Protein AF-A0A1F9MIR0-F1 (afdb_monomer)

Nearest PDB structures (foldseek):
  2hc5-assembly1_A  TM=5.470E-0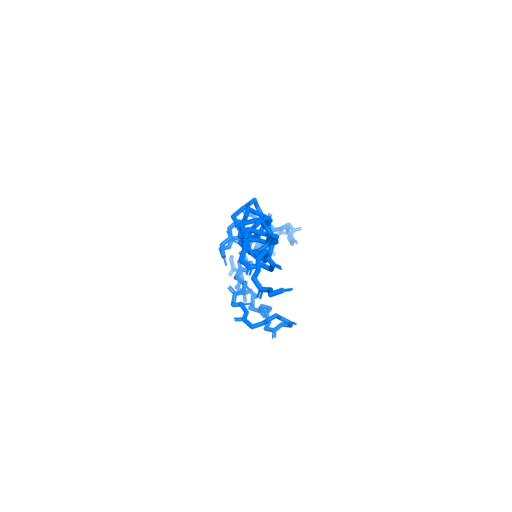1  e=6.851E-01  Bacillus subtilis
  6o8w-assembly1_P  TM=6.162E-01  e=2.898E+00  Enterococcus faecalis
  2y8f-assembly3_C  TM=6.151E-01  e=8.834E+00  Homo sapiens

pLDDT: mean 80.04, std 10.23, range [51.69, 90.75]

Solvent-accessible surface area (backbone atoms only — not comparable to full-atom values): 3162 Å² total; per-residue (Å²): 112,46,81,46,77,45,72,93,47,108,49,77,36,39,39,35,28,38,72,86,80,69,42,78,79,45,54,44,70,42,69,67,60,55,53,50,49,52,52,49,52,50,50,48,48,60,67,62,64,76,71,130

Secondary structure (DSSP, 8-state):
-EEEEE-SSSS-EEEEE-TTT--EEEEES-HHHHHHHHHHHHHHHHHHS---

Mean predicted aligned error: 7.98 Å

Radius of gyration: 15.79 Å; Cα contacts (8 Å, |Δi|>4): 49; chains: 1; bounding box: 34×16×45 Å

Structure (mmCIF, N/CA/C/O backbone):
data_AF-A0A1F9MIR0-F1
#
_entry.id   AF-A0A1F9MIR0-F1
#
loop_
_atom_site.group_PDB
_atom_site.id
_atom_site.type_symbol
_atom_site.label_atom_id
_atom_site.label_alt_id
_atom_site.label_comp_id
_atom_site.label_asym_id
_atom_site.label_entity_id
_atom_site.label_seq_id
_atom_site.pdbx_PDB_ins_code
_atom_site.Cartn_x
_atom_site.Cartn_y
_atom_site.Cartn_z
_atom_site.occupancy
_atom_site.B_iso_or_equiv
_atom_site.auth_seq_id
_atom_site.auth_comp_id
_atom_site.auth_asym_id
_atom_site.auth_atom_id
_atom_site.pdbx_PDB_model_num
ATOM 1 N N . MET A 1 1 ? -9.972 -2.962 14.077 1.00 63.25 1 MET A N 1
ATOM 2 C CA . MET A 1 1 ? -9.134 -3.328 12.915 1.00 63.25 1 MET A CA 1
ATOM 3 C C . MET A 1 1 ? -9.728 -4.501 12.153 1.00 63.25 1 MET A C 1
ATOM 5 O O . MET A 1 1 ? -9.995 -5.549 12.743 1.00 63.25 1 MET A O 1
ATOM 9 N N . SER A 1 2 ? -9.983 -4.305 10.864 1.00 73.81 2 SER A N 1
ATOM 10 C CA . SER A 1 2 ? -10.239 -5.358 9.876 1.00 73.81 2 SER A CA 1
ATOM 11 C C . SER A 1 2 ? -9.113 -5.352 8.839 1.00 73.81 2 SER A C 1
ATOM 13 O O . SER A 1 2 ? -8.541 -4.303 8.542 1.00 73.81 2 SER A O 1
ATOM 15 N N . PHE A 1 3 ? -8.774 -6.535 8.326 1.00 79.38 3 PHE A N 1
ATOM 16 C CA . PHE A 1 3 ? -7.775 -6.711 7.276 1.00 79.38 3 PHE A CA 1
ATOM 17 C C . PHE A 1 3 ? -8.501 -7.096 5.992 1.00 79.38 3 PHE A C 1
ATOM 19 O O . PHE A 1 3 ? -9.270 -8.056 5.992 1.00 79.38 3 PHE A O 1
ATOM 26 N N . GLN A 1 4 ? -8.272 -6.344 4.920 1.00 75.50 4 GLN A N 1
ATOM 27 C CA . GLN A 1 4 ? -8.722 -6.709 3.580 1.00 75.50 4 GLN A CA 1
ATOM 28 C C . GLN A 1 4 ? -7.507 -6.993 2.709 1.00 75.50 4 GLN A C 1
ATOM 30 O O . GLN A 1 4 ? -6.567 -6.197 2.676 1.00 75.50 4 GLN A O 1
ATOM 35 N N . VAL A 1 5 ? -7.541 -8.133 2.025 1.00 74.75 5 VAL A N 1
ATOM 36 C CA . VAL A 1 5 ? -6.531 -8.530 1.046 1.00 74.75 5 VAL A CA 1
ATOM 37 C C . VAL A 1 5 ? -7.127 -8.331 -0.337 1.00 74.75 5 VAL A C 1
ATOM 39 O O . VAL A 1 5 ? -8.218 -8.823 -0.618 1.00 74.75 5 VAL A O 1
ATOM 42 N N . ASP A 1 6 ? -6.419 -7.587 -1.174 1.00 74.00 6 ASP A N 1
ATOM 43 C CA . ASP A 1 6 ? -6.758 -7.392 -2.577 1.00 74.00 6 ASP A CA 1
ATOM 44 C C . ASP A 1 6 ? -5.767 -8.187 -3.434 1.00 74.00 6 ASP A C 1
ATOM 46 O O . ASP A 1 6 ? -4.562 -7.935 -3.378 1.00 74.00 6 ASP A O 1
ATOM 50 N N . ASP A 1 7 ? -6.288 -9.168 -4.173 1.00 65.88 7 ASP A N 1
ATOM 51 C CA . ASP A 1 7 ? -5.527 -10.112 -5.010 1.00 65.88 7 ASP A CA 1
ATOM 52 C C . ASP 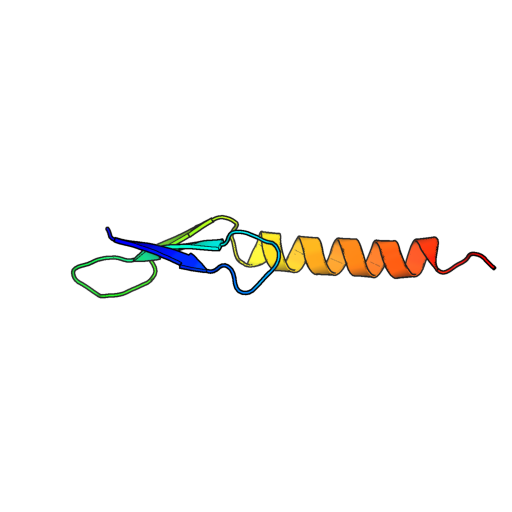A 1 7 ? -5.725 -9.834 -6.513 1.00 65.88 7 ASP A C 1
ATOM 54 O O . ASP A 1 7 ? -5.483 -10.668 -7.379 1.00 65.88 7 ASP A O 1
ATOM 58 N N . ARG A 1 8 ? -6.230 -8.642 -6.863 1.00 62.09 8 ARG A N 1
ATOM 59 C CA . ARG A 1 8 ? -6.492 -8.265 -8.267 1.00 62.09 8 ARG A CA 1
ATOM 60 C C . ARG A 1 8 ? -5.221 -7.954 -9.061 1.00 62.09 8 ARG A C 1
ATOM 62 O O . ARG A 1 8 ? -5.284 -7.744 -10.269 1.00 62.09 8 ARG A O 1
ATOM 69 N N . SER A 1 9 ? -4.077 -7.921 -8.391 1.00 56.53 9 SER A N 1
ATOM 70 C CA . SER A 1 9 ? -2.748 -7.867 -8.991 1.00 56.53 9 SER A CA 1
ATOM 71 C C . SER A 1 9 ? -1.976 -9.108 -8.558 1.00 56.53 9 SER A C 1
ATOM 73 O O . SER A 1 9 ? -2.242 -9.603 -7.472 1.00 56.53 9 SER A O 1
ATOM 75 N N . GLU A 1 10 ? -0.942 -9.538 -9.290 1.00 62.09 10 GLU A N 1
ATOM 76 C CA . GLU A 1 10 ? 0.057 -10.538 -8.828 1.00 62.09 10 GLU A CA 1
ATOM 77 C C . GLU A 1 10 ? 0.823 -10.109 -7.543 1.00 62.09 10 GLU A C 1
ATOM 79 O O . GLU A 1 10 ? 1.906 -10.596 -7.224 1.00 62.09 10 GLU A O 1
ATOM 84 N N . LYS A 1 11 ? 0.303 -9.116 -6.823 1.00 67.00 11 LYS A N 1
ATOM 85 C CA . LYS A 1 11 ? 0.860 -8.442 -5.667 1.00 67.00 11 LYS A CA 1
ATOM 86 C C . LYS A 1 11 ? -0.223 -8.457 -4.592 1.00 67.00 11 LYS A C 1
ATOM 88 O O . LYS A 1 11 ? -1.314 -7.929 -4.794 1.00 67.00 11 LYS A O 1
ATOM 93 N N . VAL A 1 12 ? 0.117 -9.014 -3.437 1.00 78.44 12 VAL A N 1
ATOM 94 C CA . VAL A 1 12 ? -0.741 -8.991 -2.251 1.00 78.44 12 VAL A CA 1
ATOM 95 C C . VAL A 1 12 ? -0.737 -7.576 -1.675 1.00 78.44 12 VAL A C 1
ATOM 97 O O . VAL A 1 12 ? 0.304 -7.100 -1.214 1.00 78.44 12 VAL A O 1
ATOM 100 N N . VAL A 1 13 ? -1.892 -6.908 -1.686 1.00 81.75 13 VAL A N 1
ATOM 101 C CA . VAL A 1 13 ? -2.080 -5.613 -1.017 1.00 81.75 13 VAL A CA 1
ATOM 102 C C . VAL A 1 13 ? -2.968 -5.807 0.204 1.00 81.75 13 VAL A C 1
ATOM 104 O O . VAL A 1 13 ? -4.122 -6.215 0.092 1.00 81.75 13 VAL A O 1
ATOM 107 N N . ILE A 1 14 ? -2.436 -5.487 1.383 1.00 86.44 14 ILE A N 1
ATOM 108 C CA . ILE A 1 14 ? -3.157 -5.546 2.655 1.00 86.44 14 ILE A CA 1
ATOM 109 C C . ILE A 1 14 ? -3.598 -4.137 3.030 1.00 86.44 14 ILE A C 1
ATOM 111 O O . ILE A 1 14 ? -2.765 -3.245 3.182 1.00 86.44 14 ILE A O 1
ATOM 115 N N . LYS A 1 15 ? -4.899 -3.942 3.240 1.00 87.94 15 LYS A N 1
ATOM 116 C CA . LYS A 1 15 ? -5.471 -2.716 3.806 1.00 87.94 15 LYS A CA 1
ATOM 117 C C . LYS A 1 15 ? -5.917 -2.971 5.239 1.00 87.94 15 LYS A C 1
ATOM 119 O O . LYS A 1 15 ? -6.612 -3.950 5.515 1.00 87.94 15 LYS A O 1
ATOM 124 N N . VAL A 1 16 ? -5.522 -2.079 6.138 1.00 89.19 16 VAL A N 1
ATOM 125 C CA . VAL A 1 16 ? -5.983 -2.038 7.525 1.00 89.19 16 VAL A CA 1
ATOM 126 C C . VAL A 1 16 ? -7.046 -0.961 7.620 1.00 89.19 16 VAL A C 1
ATOM 128 O O . VAL A 1 16 ? -6.776 0.207 7.334 1.00 89.19 16 VAL A O 1
ATOM 131 N N . ILE A 1 17 ? -8.244 -1.371 8.017 1.00 89.88 17 ILE A N 1
ATOM 132 C CA . ILE A 1 17 ? -9.408 -0.496 8.115 1.00 89.88 17 ILE A CA 1
ATOM 133 C C . ILE A 1 17 ? -9.786 -0.349 9.589 1.00 89.88 17 ILE A C 1
ATOM 135 O O . ILE A 1 17 ? -9.812 -1.333 10.352 1.00 89.88 17 ILE A O 1
ATOM 139 N N . ASP A 1 18 ? -10.039 0.890 9.995 1.00 90.69 18 ASP A N 1
ATOM 140 C CA . ASP A 1 18 ? -10.628 1.188 11.287 1.00 90.69 18 ASP A CA 1
ATOM 141 C C . ASP A 1 18 ? -12.098 0.750 11.304 1.00 90.69 18 ASP A C 1
ATOM 143 O O . ASP A 1 18 ? -12.851 0.997 10.367 1.00 90.69 18 ASP A O 1
ATOM 147 N N . LYS A 1 19 ? -12.509 0.039 12.355 1.00 86.62 19 LYS A N 1
ATOM 148 C CA . LYS A 1 19 ? -13.855 -0.557 12.404 1.00 86.62 19 LYS A CA 1
ATOM 149 C C . LYS A 1 19 ? -14.932 0.442 12.824 1.00 86.62 19 LYS A C 1
ATOM 151 O O . LYS A 1 19 ? -16.103 0.163 12.592 1.00 86.62 19 LYS A O 1
ATOM 156 N N . GLU A 1 20 ? -14.550 1.539 13.463 1.00 90.56 20 GLU A N 1
ATOM 157 C CA . GLU A 1 20 ? -15.466 2.553 13.976 1.00 90.56 20 GLU A CA 1
ATOM 158 C C . GLU A 1 20 ? -15.743 3.608 12.905 1.00 90.56 20 GLU A C 1
ATOM 160 O O . GLU A 1 20 ? -16.905 3.928 12.661 1.00 90.56 20 GLU A O 1
ATOM 165 N N . SER A 1 21 ? -14.704 4.091 12.212 1.00 90.75 21 SER A N 1
ATOM 166 C CA . SER A 1 21 ? -14.854 5.096 11.148 1.00 90.75 21 SER A CA 1
ATOM 167 C C . SER A 1 21 ? -14.987 4.513 9.738 1.00 90.75 21 SER A C 1
ATOM 169 O O . SER A 1 21 ? -15.407 5.220 8.824 1.00 90.75 21 SER A O 1
ATOM 171 N N . ASN A 1 22 ? -14.675 3.224 9.544 1.00 86.06 22 ASN A N 1
ATOM 172 C CA . ASN A 1 22 ? -14.591 2.578 8.226 1.00 86.06 22 ASN A CA 1
ATOM 173 C C . ASN A 1 22 ? -13.499 3.167 7.306 1.00 86.06 22 ASN A C 1
ATOM 175 O O . ASN A 1 22 ? -13.516 2.952 6.092 1.00 86.06 22 ASN A O 1
ATOM 179 N N . GLU A 1 23 ? -12.521 3.880 7.867 1.00 87.56 23 GLU A N 1
ATOM 180 C CA . GLU A 1 23 ? -11.433 4.498 7.108 1.00 87.56 23 GLU A CA 1
ATOM 181 C C . GLU A 1 23 ? -10.207 3.584 6.999 1.00 87.56 23 GLU A C 1
ATOM 183 O O . GLU A 1 23 ? -9.877 2.816 7.907 1.00 87.56 23 GLU A O 1
ATOM 188 N N . VAL A 1 24 ? -9.488 3.679 5.877 1.00 87.94 24 VAL A N 1
ATOM 189 C CA . VAL A 1 24 ? -8.207 2.985 5.698 1.00 87.94 24 VAL A CA 1
ATOM 190 C C . VAL A 1 24 ? -7.138 3.727 6.490 1.00 87.94 24 VAL A C 1
ATOM 192 O O . VAL A 1 24 ? -6.720 4.817 6.113 1.00 87.94 24 VAL A O 1
ATOM 195 N N . ILE A 1 25 ? -6.651 3.110 7.562 1.00 90.44 25 ILE A N 1
ATOM 196 C CA . ILE A 1 25 ? -5.608 3.695 8.414 1.00 90.44 25 ILE A CA 1
ATOM 197 C C . ILE A 1 25 ? -4.200 3.269 7.995 1.00 90.44 25 ILE A C 1
ATOM 199 O O . ILE A 1 25 ? -3.217 3.897 8.386 1.00 90.44 25 ILE A O 1
ATOM 203 N N . ARG A 1 26 ? -4.069 2.179 7.223 1.00 89.00 26 ARG A N 1
ATOM 204 C CA . ARG A 1 26 ? -2.769 1.694 6.741 1.00 89.00 26 ARG A CA 1
ATOM 205 C C . ARG A 1 26 ? -2.903 0.779 5.529 1.00 89.00 26 ARG A C 1
ATOM 207 O O . ARG A 1 26 ? -3.884 0.051 5.400 1.00 89.00 26 ARG A O 1
ATOM 214 N N . GLN A 1 27 ? -1.869 0.747 4.694 1.00 86.56 27 GLN A N 1
ATOM 215 C CA . GLN A 1 27 ? -1.731 -0.199 3.589 1.00 86.56 27 GLN A CA 1
ATOM 216 C C . GLN A 1 27 ? -0.317 -0.796 3.570 1.00 86.56 27 GLN A C 1
ATOM 218 O O . GLN A 1 27 ? 0.654 -0.109 3.896 1.00 86.56 27 GLN A O 1
ATOM 223 N N . ILE A 1 28 ? -0.202 -2.083 3.238 1.00 87.25 28 ILE A N 1
ATOM 224 C CA . ILE A 1 28 ? 1.069 -2.800 3.106 1.00 87.25 28 ILE A CA 1
ATOM 225 C C . ILE A 1 28 ? 1.051 -3.621 1.809 1.00 87.25 28 ILE A C 1
ATOM 227 O O . ILE A 1 28 ? 0.188 -4.489 1.672 1.00 87.25 28 ILE A O 1
ATOM 231 N N . PRO A 1 29 ? 2.020 -3.416 0.899 1.00 83.50 29 PRO A N 1
ATOM 232 C CA . PRO A 1 29 ? 2.957 -2.282 0.849 1.00 83.50 29 PRO A CA 1
ATOM 233 C C . PRO A 1 29 ? 2.221 -0.939 0.681 1.00 83.50 29 PRO A C 1
ATOM 235 O O . PRO A 1 29 ? 1.053 -0.929 0.309 1.00 83.50 29 PRO A O 1
ATOM 238 N N . SER A 1 30 ? 2.882 0.186 0.971 1.00 85.69 30 SER A N 1
ATOM 239 C CA . SER A 1 30 ? 2.294 1.512 0.731 1.00 85.69 30 SER A CA 1
ATOM 240 C C . SER A 1 30 ? 2.139 1.790 -0.767 1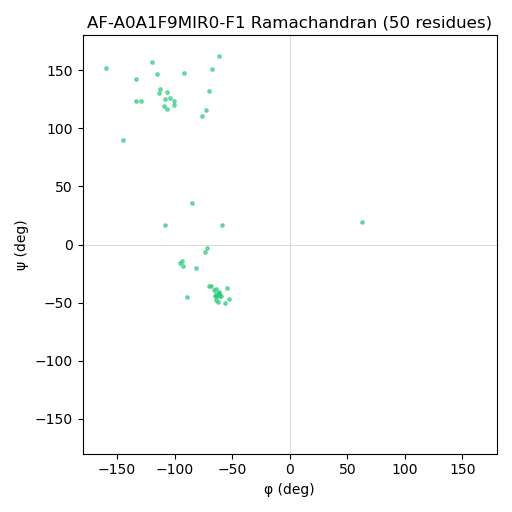.00 85.69 30 SER A C 1
ATOM 242 O O . SER A 1 30 ? 2.945 1.321 -1.575 1.00 85.69 30 SER A O 1
ATOM 244 N N . GLU A 1 31 ? 1.149 2.606 -1.134 1.00 84.06 31 GLU A N 1
ATOM 245 C CA . GLU A 1 31 ? 0.878 2.983 -2.530 1.00 84.06 31 GLU A CA 1
ATOM 246 C C . GLU A 1 31 ? 2.111 3.573 -3.216 1.00 84.06 31 GLU A C 1
ATOM 248 O O . GLU A 1 31 ? 2.388 3.266 -4.371 1.00 84.06 31 GLU A O 1
ATOM 253 N N . GLU A 1 32 ? 2.910 4.352 -2.486 1.00 83.31 32 GLU A N 1
ATOM 254 C CA . GLU A 1 32 ? 4.160 4.919 -2.991 1.00 83.31 32 GLU A CA 1
ATOM 255 C C . GLU A 1 32 ? 5.170 3.835 -3.393 1.00 83.31 32 GLU A C 1
ATOM 257 O O . GLU A 1 32 ? 5.797 3.932 -4.446 1.00 83.31 32 GLU A O 1
ATOM 262 N N . VAL A 1 33 ? 5.295 2.764 -2.605 1.00 85.19 33 VAL A N 1
ATOM 263 C CA . VAL A 1 33 ? 6.178 1.633 -2.926 1.00 85.19 33 VAL A CA 1
ATOM 264 C C . VAL A 1 33 ? 5.630 0.839 -4.112 1.00 85.19 33 VAL A C 1
ATOM 266 O O . VAL A 1 33 ? 6.411 0.363 -4.938 1.00 85.19 33 VAL A O 1
ATOM 269 N N . VAL A 1 34 ? 4.305 0.712 -4.230 1.00 84.12 34 VAL A N 1
ATOM 270 C CA . VAL A 1 34 ? 3.659 0.095 -5.400 1.00 84.12 34 VAL A CA 1
ATOM 271 C C . VAL A 1 34 ? 3.958 0.910 -6.663 1.00 84.12 34 VAL A C 1
ATOM 273 O O . VAL A 1 34 ? 4.452 0.350 -7.642 1.00 84.12 34 VAL A O 1
ATOM 276 N N . ALA A 1 35 ? 3.758 2.228 -6.617 1.00 85.06 35 ALA A N 1
ATOM 277 C CA . ALA A 1 35 ? 4.010 3.138 -7.731 1.00 85.06 35 ALA A CA 1
ATOM 278 C C . ALA A 1 35 ? 5.501 3.222 -8.096 1.00 85.06 35 ALA A C 1
ATOM 280 O O . ALA A 1 35 ? 5.858 3.255 -9.275 1.00 85.06 35 ALA A O 1
ATOM 281 N N . LEU A 1 36 ? 6.394 3.224 -7.102 1.00 86.88 36 LEU A N 1
ATOM 282 C CA . LEU A 1 36 ? 7.840 3.204 -7.318 1.00 86.88 36 LEU A CA 1
ATOM 283 C C . LEU A 1 36 ? 8.265 1.935 -8.056 1.00 86.88 36 LEU A C 1
ATOM 285 O O . LEU A 1 36 ? 9.033 2.013 -9.011 1.00 86.88 36 LEU A O 1
ATOM 289 N N . ARG A 1 37 ? 7.743 0.772 -7.654 1.00 82.75 37 ARG A N 1
ATOM 290 C CA . ARG A 1 37 ? 8.022 -0.500 -8.334 1.00 82.75 37 ARG A CA 1
ATOM 291 C C . ARG A 1 37 ? 7.584 -0.471 -9.793 1.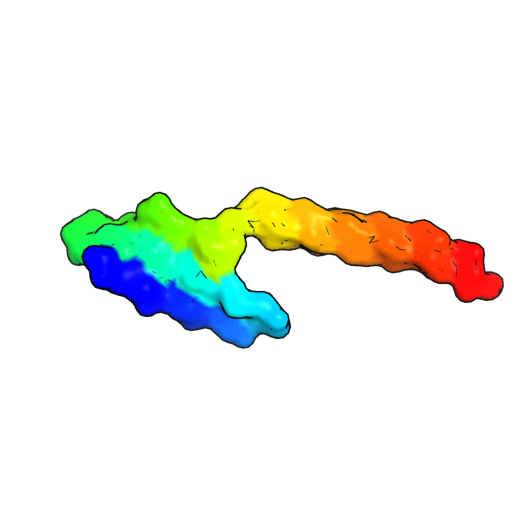00 82.75 37 ARG A C 1
ATOM 293 O O . ARG A 1 37 ? 8.350 -0.896 -10.646 1.00 82.75 37 ARG A O 1
ATOM 300 N N . GLU A 1 38 ? 6.398 0.055 -10.089 1.00 84.38 38 GLU A N 1
ATOM 301 C CA . GLU A 1 38 ? 5.919 0.173 -11.474 1.00 84.38 38 GLU A CA 1
ATOM 302 C C . GLU A 1 38 ? 6.824 1.065 -12.324 1.00 84.38 38 GLU A C 1
ATOM 304 O O . GLU A 1 38 ? 7.173 0.703 -13.447 1.00 84.38 38 GLU A O 1
ATOM 309 N N . ARG A 1 39 ? 7.285 2.189 -11.766 1.00 86.44 39 ARG A N 1
ATOM 310 C CA . ARG A 1 39 ? 8.258 3.065 -12.432 1.00 86.44 39 ARG A CA 1
ATOM 311 C C . ARG A 1 39 ? 9.595 2.365 -12.654 1.00 86.44 39 ARG A C 1
ATOM 313 O O . ARG A 1 39 ? 10.167 2.496 -13.730 1.00 86.44 39 ARG A O 1
ATOM 320 N N . VAL A 1 40 ? 10.086 1.612 -11.670 1.00 87.19 40 VAL A N 1
ATOM 321 C CA . VAL A 1 40 ? 11.335 0.843 -11.786 1.00 87.19 40 VAL A CA 1
ATOM 322 C C . VAL A 1 40 ? 11.218 -0.244 -12.855 1.00 87.19 40 VAL A C 1
ATOM 324 O O . VAL A 1 40 ? 12.120 -0.361 -13.679 1.00 87.19 40 VAL A O 1
ATOM 327 N N . GLU A 1 41 ? 10.117 -0.996 -12.901 1.00 83.56 41 GLU A N 1
ATOM 328 C CA . GLU A 1 41 ? 9.877 -1.999 -13.950 1.00 83.56 41 GLU A CA 1
ATOM 329 C C . GLU A 1 41 ? 9.745 -1.357 -15.337 1.00 83.56 41 GLU A C 1
ATOM 331 O O . GLU A 1 41 ? 10.287 -1.876 -16.310 1.00 83.56 41 GLU A O 1
ATOM 336 N N . HIS A 1 42 ? 9.103 -0.190 -15.439 1.00 83.31 42 HIS A N 1
ATOM 337 C CA . HIS A 1 42 ? 9.025 0.553 -16.695 1.00 83.31 42 HIS A CA 1
ATOM 338 C C . HIS A 1 42 ? 10.408 1.017 -17.177 1.00 83.31 42 HIS A C 1
ATOM 340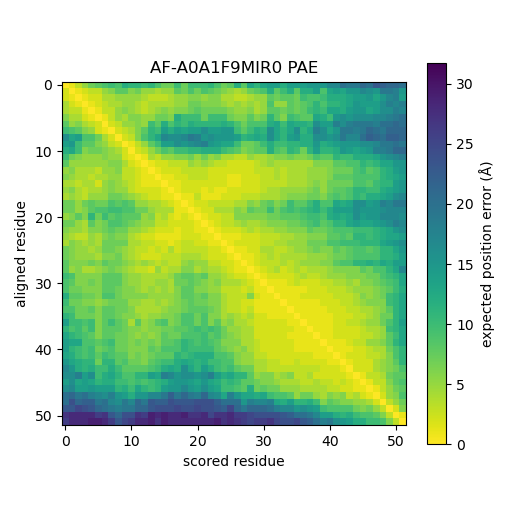 O O . HIS A 1 42 ? 10.773 0.784 -18.329 1.00 83.31 42 HIS A O 1
ATOM 346 N N . LEU A 1 43 ? 11.208 1.614 -16.286 1.00 87.69 43 LEU A N 1
ATOM 347 C CA . LEU A 1 43 ? 12.579 2.037 -16.583 1.00 87.69 43 LEU A CA 1
ATOM 348 C C . LEU A 1 43 ? 13.465 0.848 -16.957 1.00 87.69 43 LEU A C 1
ATOM 350 O O . LEU A 1 43 ? 14.221 0.925 -17.919 1.00 87.69 43 LEU A O 1
ATOM 354 N N . ARG A 1 44 ? 13.343 -0.269 -16.236 1.00 82.12 44 ARG A N 1
ATOM 355 C CA . ARG A 1 44 ? 13.996 -1.535 -16.576 1.00 82.12 44 ARG A CA 1
ATOM 356 C C . ARG A 1 44 ? 13.605 -1.962 -17.991 1.00 82.12 44 AR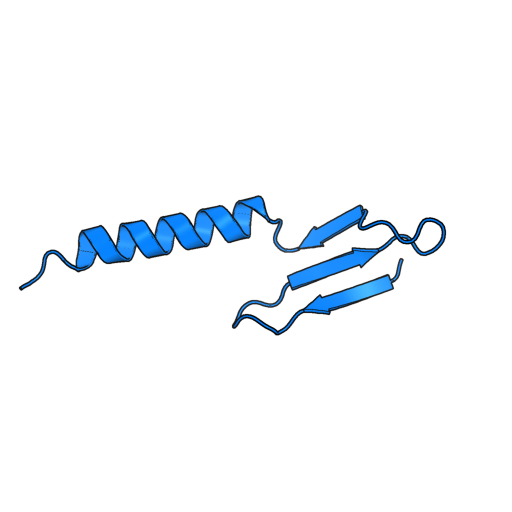G A C 1
ATOM 358 O O . ARG A 1 44 ? 14.488 -2.210 -18.804 1.00 82.12 44 ARG A O 1
ATOM 365 N N . GLY A 1 45 ? 12.314 -1.981 -18.312 1.00 82.50 45 GLY A N 1
ATOM 366 C CA . GLY A 1 45 ? 11.825 -2.261 -19.661 1.00 82.50 45 GLY A CA 1
ATOM 367 C C . GLY A 1 45 ? 12.480 -1.364 -20.710 1.00 82.50 45 GLY A C 1
ATOM 368 O O . GLY A 1 45 ? 12.995 -1.870 -21.693 1.00 82.50 45 GLY A O 1
ATOM 369 N N . MET A 1 46 ? 12.567 -0.053 -20.481 1.00 85.12 46 MET A N 1
ATOM 370 C CA . MET A 1 46 ? 13.214 0.879 -21.417 1.00 85.12 46 MET A CA 1
ATOM 371 C C . MET A 1 46 ? 14.723 0.639 -21.576 1.00 85.12 46 MET A C 1
ATOM 373 O O . MET A 1 46 ? 15.228 0.650 -22.696 1.00 85.12 46 MET A O 1
ATOM 377 N N . LEU A 1 47 ? 15.444 0.414 -20.473 1.00 84.12 47 LEU A N 1
ATOM 378 C CA . LEU A 1 47 ? 16.895 0.196 -20.472 1.00 84.12 47 LEU A CA 1
ATOM 379 C C . LEU A 1 47 ? 17.279 -1.139 -21.125 1.00 84.12 47 LEU A C 1
ATOM 381 O O . LEU A 1 47 ? 18.302 -1.224 -21.801 1.00 84.12 47 LEU A O 1
ATOM 385 N N . PHE A 1 48 ? 16.464 -2.179 -20.938 1.00 79.12 48 PHE A N 1
ATOM 386 C CA . PHE A 1 48 ? 16.723 -3.515 -21.479 1.00 79.12 48 PHE A CA 1
ATOM 387 C C . PHE A 1 48 ? 16.029 -3.782 -22.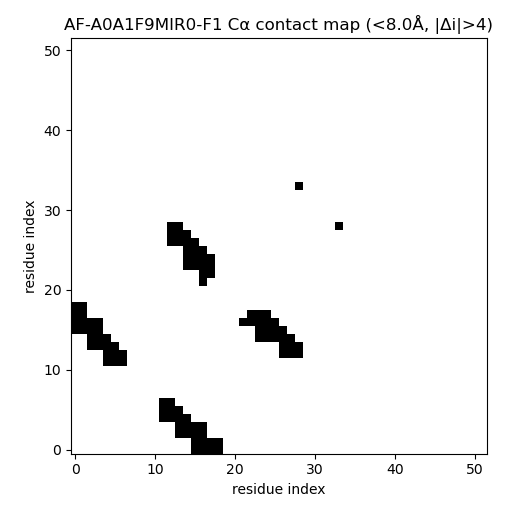825 1.00 79.12 48 PHE A C 1
ATOM 389 O O . PHE A 1 48 ? 16.479 -4.668 -23.547 1.00 79.12 48 PHE A O 1
ATOM 396 N N . ASN A 1 49 ? 15.034 -2.979 -23.228 1.00 64.38 49 ASN A N 1
ATOM 397 C CA . ASN A 1 49 ? 14.488 -2.981 -24.594 1.00 64.38 49 ASN A CA 1
ATOM 398 C C . ASN A 1 49 ? 15.453 -2.366 -25.620 1.00 64.38 49 ASN A C 1
ATOM 400 O O . ASN A 1 49 ? 15.169 -2.389 -26.814 1.00 64.38 49 ASN A O 1
ATOM 404 N N . GLN A 1 50 ? 16.615 -1.862 -25.194 1.00 61.38 50 GLN A N 1
ATOM 405 C CA . 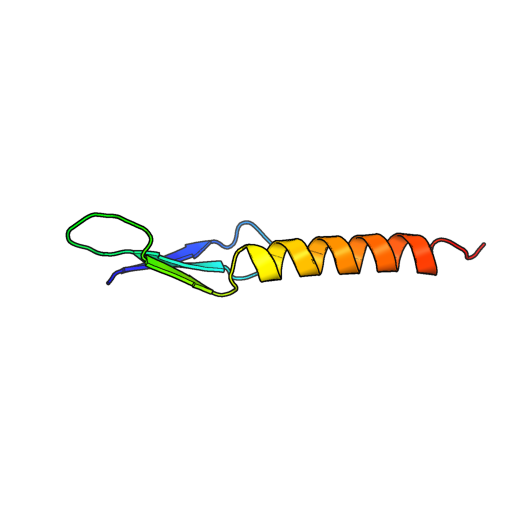GLN A 1 50 ? 17.683 -1.403 -26.084 1.00 61.38 50 GLN A CA 1
ATOM 406 C C . GLN A 1 50 ? 18.612 -2.547 -26.553 1.00 61.38 50 GLN A C 1
ATOM 408 O O . GLN A 1 50 ? 19.821 -2.364 -26.692 1.00 61.38 50 GLN A O 1
ATOM 413 N N . LYS A 1 51 ? 18.055 -3.744 -26.783 1.00 57.16 51 LYS A N 1
ATOM 414 C CA . LYS A 1 51 ? 18.712 -4.860 -27.485 1.00 57.16 51 LYS A CA 1
ATOM 415 C C . LYS A 1 51 ? 17.685 -5.633 -28.317 1.00 57.16 51 LYS A C 1
ATOM 417 O O . LYS A 1 51 ? 17.066 -6.562 -27.805 1.00 57.16 51 LYS A O 1
ATOM 422 N N . VAL A 1 52 ? 17.484 -5.242 -29.575 1.00 51.69 52 VAL A N 1
ATOM 423 C CA . VAL A 1 52 ? 18.206 -5.710 -30.781 1.00 51.69 52 VAL A CA 1
ATOM 424 C C . VAL A 1 52 ? 17.924 -4.766 -31.943 1.00 51.69 52 VAL A C 1
ATOM 426 O O . VAL A 1 52 ? 16.798 -4.228 -31.993 1.00 51.69 52 VAL A O 1
#

Foldseek 3Di:
DDWDWDPVDVDTKIFDADPPVRDGPDIVPDP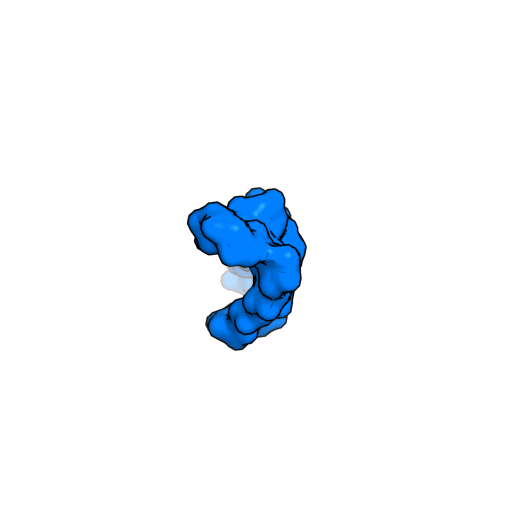VVVVVVVVVVVVVCVVVVPDD

Sequence (52 aa):
MSFQVDDRSEKVVIKVIDKESNEVIRQIPSEEVVALRERVEHLRGMLFNQKV